Protein AF-A0A0F9R4Q1-F1 (afdb_monomer_lite)

Secondary structure (DSSP, 8-state):
-------SEE-HHHHHHHHHHTT--HHHHHHHTT--HHHHHHHHHH-EEPPTTSHHHHHHHHHHHHHHHT-

Radius of gyration: 11.52 Å; chains: 1; bounding box: 26×31×24 Å

pLDDT: mean 81.92, std 14.62, range [35.44, 94.31]

Structure (mmCIF, N/CA/C/O backbone):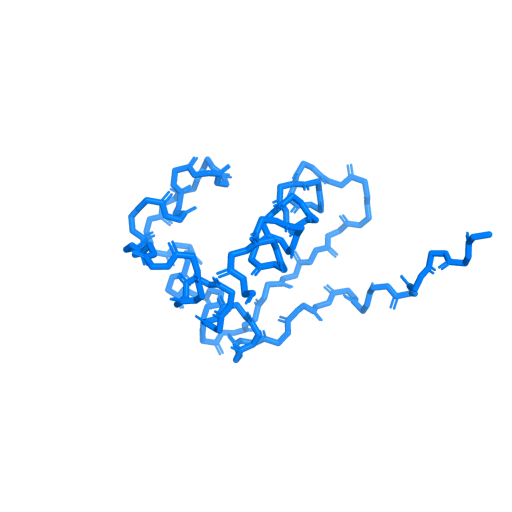
data_AF-A0A0F9R4Q1-F1
#
_entry.id   AF-A0A0F9R4Q1-F1
#
loop_
_atom_site.group_PDB
_atom_site.id
_atom_site.type_symbol
_atom_site.label_atom_id
_atom_site.label_alt_id
_atom_site.label_comp_id
_atom_site.label_asym_id
_atom_site.label_entity_id
_atom_site.label_seq_id
_atom_site.pdbx_PDB_ins_code
_atom_site.Cartn_x
_atom_site.Cartn_y
_atom_site.Cartn_z
_atom_site.occupancy
_atom_site.B_iso_or_equiv
_atom_site.auth_seq_id
_atom_site.auth_comp_id
_atom_site.auth_asym_id
_atom_site.auth_atom_id
_atom_site.pdbx_PDB_model_num
ATOM 1 N N . MET A 1 1 ? -5.254 -25.542 -10.620 1.00 37.22 1 MET A N 1
ATOM 2 C CA . MET A 1 1 ? -5.284 -24.237 -9.922 1.00 37.22 1 MET A CA 1
ATOM 3 C C . MET A 1 1 ? -4.428 -23.258 -10.703 1.00 37.22 1 MET A C 1
ATOM 5 O O . MET A 1 1 ? -3.212 -23.266 -10.573 1.00 37.22 1 MET A O 1
ATOM 9 N N . SER A 1 2 ? -5.046 -22.498 -11.604 1.00 35.44 2 SER A N 1
ATOM 10 C CA . SER A 1 2 ? -4.335 -21.558 -12.471 1.00 35.44 2 SER A CA 1
ATOM 11 C C . SER A 1 2 ? -3.930 -20.339 -11.652 1.00 35.44 2 SER A C 1
ATOM 13 O O . SER A 1 2 ? -4.792 -19.587 -11.200 1.00 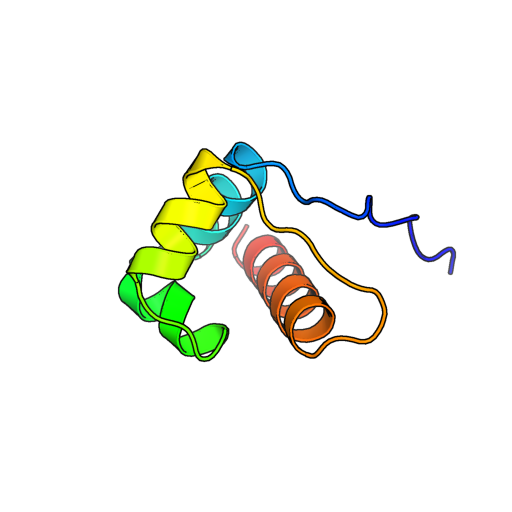35.44 2 SER A O 1
ATOM 15 N N . TYR A 1 3 ? -2.627 -20.156 -11.436 1.00 41.97 3 TYR A N 1
ATOM 16 C CA . TYR A 1 3 ? -2.088 -18.912 -10.901 1.00 41.97 3 TYR A CA 1
ATOM 17 C C . TYR A 1 3 ? -2.440 -17.812 -11.898 1.00 41.97 3 TYR A C 1
ATOM 19 O O . TYR A 1 3 ? -1.807 -17.692 -12.948 1.00 41.97 3 TYR A O 1
ATOM 27 N N . LEU A 1 4 ? -3.507 -17.063 -11.599 1.00 46.56 4 LEU A N 1
ATOM 28 C CA . LEU A 1 4 ? -3.827 -15.805 -12.257 1.00 46.56 4 LEU A CA 1
ATOM 29 C C . LEU A 1 4 ?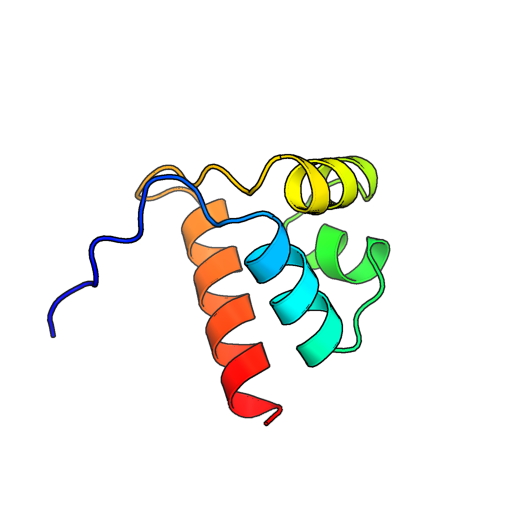 -2.509 -15.066 -12.448 1.00 46.56 4 LEU A C 1
ATOM 31 O O . LEU A 1 4 ? -1.777 -14.848 -11.482 1.00 46.56 4 LEU A O 1
ATOM 35 N N . ARG A 1 5 ? -2.196 -14.780 -13.711 1.00 47.09 5 ARG A N 1
ATOM 36 C CA . ARG A 1 5 ? -1.029 -14.037 -14.172 1.00 47.09 5 ARG A CA 1
ATOM 37 C C . ARG A 1 5 ? -1.101 -12.665 -13.497 1.00 47.09 5 ARG A C 1
ATOM 39 O O . ARG A 1 5 ? -1.658 -11.738 -14.072 1.00 47.09 5 ARG A O 1
ATOM 46 N N . MET A 1 6 ? -0.665 -12.571 -12.236 1.00 52.16 6 MET A N 1
ATOM 47 C CA . MET A 1 6 ? -0.688 -11.336 -11.462 1.00 52.16 6 MET A CA 1
ATOM 48 C C . MET A 1 6 ? 0.189 -10.385 -12.250 1.00 52.16 6 MET A C 1
ATOM 50 O O . MET A 1 6 ? 1.403 -10.561 -12.345 1.00 52.16 6 MET A O 1
ATOM 54 N N . SER A 1 7 ? -0.461 -9.442 -12.921 1.00 53.31 7 SER A N 1
ATOM 55 C CA . SER A 1 7 ? 0.175 -8.365 -13.649 1.00 53.31 7 SER A CA 1
ATOM 56 C C . SER A 1 7 ? 1.336 -7.842 -12.807 1.00 53.31 7 SER A C 1
ATOM 58 O O . SER A 1 7 ? 1.176 -7.622 -11.608 1.00 53.31 7 SER A O 1
ATOM 60 N N . ARG A 1 8 ? 2.508 -7.623 -13.421 1.00 70.75 8 ARG A N 1
ATOM 61 C CA . ARG A 1 8 ? 3.752 -7.144 -12.767 1.00 70.75 8 ARG A CA 1
ATOM 62 C C . ARG A 1 8 ? 3.583 -5.835 -11.961 1.00 70.75 8 ARG A C 1
ATOM 64 O O . ARG A 1 8 ? 4.538 -5.339 -11.363 1.00 70.75 8 ARG A O 1
ATOM 71 N N . ARG A 1 9 ? 2.383 -5.250 -11.976 1.00 79.62 9 ARG A N 1
ATOM 72 C CA . ARG A 1 9 ? 1.955 -4.046 -11.279 1.00 79.62 9 ARG A CA 1
ATOM 73 C C . ARG A 1 9 ? 0.527 -4.232 -10.757 1.00 79.62 9 ARG A C 1
ATOM 75 O O . ARG A 1 9 ? -0.375 -4.541 -11.531 1.00 79.62 9 ARG A O 1
ATOM 82 N N . VAL A 1 10 ? 0.344 -3.995 -9.467 1.00 86.31 10 VAL A N 1
ATOM 83 C CA . VAL A 1 10 ? -0.951 -3.788 -8.821 1.00 86.31 10 VAL A CA 1
ATOM 84 C C . VAL A 1 10 ? -1.334 -2.316 -9.014 1.00 86.31 10 VAL A C 1
ATOM 86 O O . VAL A 1 10 ? -0.494 -1.451 -8.739 1.00 86.31 10 VAL A O 1
ATOM 89 N N . PRO A 1 11 ? -2.548 -2.002 -9.495 1.00 89.56 11 PRO A N 1
ATOM 90 C CA . PRO A 1 11 ? -3.026 -0.628 -9.612 1.00 89.56 11 PRO A CA 1
ATOM 91 C C . PRO A 1 11 ? -3.039 0.101 -8.264 1.00 89.56 11 PRO A C 1
ATOM 93 O O . PRO A 1 11 ? -3.338 -0.501 -7.236 1.00 89.56 11 PRO A O 1
ATOM 96 N N . ALA A 1 12 ? -2.755 1.403 -8.286 1.00 91.06 12 ALA A N 1
ATOM 9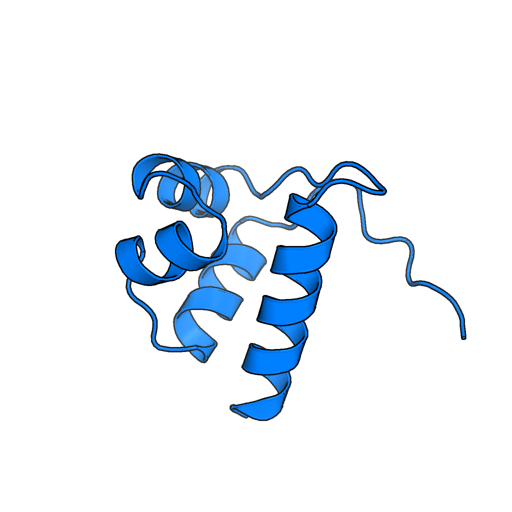7 C CA . ALA A 1 12 ? -2.807 2.285 -7.118 1.00 91.06 12 ALA A CA 1
ATOM 98 C C . ALA A 1 12 ? -4.145 2.185 -6.363 1.00 91.06 12 ALA A C 1
ATOM 100 O O . ALA A 1 12 ? -4.160 2.002 -5.145 1.00 91.06 12 ALA A O 1
ATOM 101 N N . ASP A 1 13 ? -5.256 2.186 -7.104 1.00 90.94 13 ASP A N 1
ATOM 102 C CA . ASP A 1 13 ? -6.601 2.072 -6.534 1.00 90.94 13 ASP A CA 1
ATOM 103 C C . ASP A 1 13 ? -6.788 0.767 -5.764 1.00 90.94 13 ASP A C 1
ATOM 105 O O . ASP A 1 13 ? -7.324 0.764 -4.662 1.00 90.94 13 ASP A O 1
ATOM 109 N N . GLN A 1 14 ? -6.267 -0.342 -6.296 1.00 90.38 14 GLN A N 1
ATOM 110 C CA . GLN A 1 14 ? -6.343 -1.636 -5.627 1.00 90.38 14 GLN A CA 1
ATOM 111 C C . GLN A 1 14 ? -5.506 -1.651 -4.340 1.00 90.38 14 GLN A C 1
ATOM 113 O O . GLN A 1 14 ? -5.930 -2.247 -3.351 1.00 90.38 14 GLN A O 1
ATOM 118 N N . VAL A 1 15 ? -4.352 -0.973 -4.320 1.00 89.94 15 VAL A N 1
ATOM 119 C CA . VAL A 1 15 ? -3.544 -0.815 -3.098 1.00 89.94 15 VAL A CA 1
ATOM 120 C C . VAL A 1 15 ? -4.327 -0.066 -2.020 1.00 89.94 15 VAL A C 1
ATOM 122 O O . VAL A 1 15 ? -4.411 -0.531 -0.883 1.00 89.94 15 VAL A O 1
ATOM 125 N N . ASN A 1 16 ? -4.952 1.049 -2.394 1.00 92.00 16 ASN A N 1
ATOM 126 C CA . ASN A 1 16 ? -5.759 1.864 -1.490 1.00 92.00 16 ASN A CA 1
ATOM 127 C C . ASN A 1 16 ? -6.994 1.103 -0.977 1.00 92.00 16 ASN A C 1
ATOM 129 O O . ASN A 1 16 ? -7.276 1.117 0.221 1.00 92.00 16 ASN A O 1
ATOM 133 N N . SER A 1 17 ? -7.707 0.398 -1.861 1.00 91.75 17 SER A N 1
ATOM 134 C CA . SER A 1 17 ? -8.884 -0.395 -1.496 1.00 91.75 17 SER A CA 1
ATOM 135 C C . SER A 1 17 ? -8.549 -1.489 -0.492 1.00 91.75 17 SER A C 1
ATOM 137 O O . SER A 1 17 ? -9.221 -1.578 0.526 1.00 91.75 17 SER A O 1
ATOM 139 N N . VAL A 1 18 ? -7.483 -2.265 -0.720 1.00 91.56 18 VAL A N 1
ATOM 140 C CA . VAL A 1 18 ? -7.072 -3.333 0.209 1.00 91.56 18 VAL A CA 1
ATOM 141 C C . VAL A 1 18 ? -6.772 -2.769 1.593 1.00 91.56 18 VAL A C 1
ATOM 143 O O . VAL A 1 18 ? -7.295 -3.278 2.581 1.00 91.56 18 VAL A O 1
ATOM 146 N N . ARG A 1 19 ? -5.992 -1.684 1.680 1.00 93.12 19 ARG A N 1
ATOM 147 C CA . ARG A 1 19 ? -5.692 -1.058 2.974 1.00 93.12 19 ARG A CA 1
ATOM 148 C C . ARG A 1 19 ? -6.964 -0.575 3.679 1.00 93.12 19 ARG A C 1
ATOM 150 O O . ARG A 1 19 ? -7.101 -0.759 4.885 1.00 93.12 19 ARG A O 1
ATOM 157 N N . LYS A 1 20 ? -7.890 0.040 2.937 1.00 92.19 20 LYS A N 1
ATOM 158 C CA . LYS A 1 20 ? -9.166 0.522 3.484 1.00 92.19 20 LYS A CA 1
ATOM 159 C C . LYS A 1 20 ? -10.072 -0.613 3.959 1.00 92.19 20 LYS A C 1
ATOM 161 O O . LYS A 1 20 ? -10.677 -0.460 5.011 1.00 92.19 20 LYS A O 1
ATOM 166 N N . THR A 1 21 ? -10.142 -1.728 3.230 1.00 92.12 21 THR A N 1
ATOM 167 C CA . THR A 1 21 ? -10.900 -2.925 3.637 1.00 92.12 21 THR A CA 1
ATOM 168 C C . THR A 1 21 ? -10.345 -3.537 4.918 1.00 92.12 21 THR A C 1
ATOM 170 O O . THR A 1 21 ? -11.105 -3.994 5.758 1.00 92.12 21 THR A O 1
ATOM 173 N N . LEU A 1 22 ? -9.026 -3.498 5.099 1.00 89.38 22 LEU A N 1
ATOM 174 C CA . LEU A 1 22 ? -8.380 -3.939 6.336 1.00 89.38 22 LEU A CA 1
ATOM 175 C C . LEU A 1 22 ? -8.510 -2.927 7.485 1.00 89.38 22 LEU A C 1
ATOM 177 O O . LEU A 1 22 ? -8.060 -3.207 8.589 1.00 89.38 22 LEU A O 1
ATOM 181 N N . HIS A 1 23 ? -9.102 -1.753 7.238 1.00 91.38 23 HIS A N 1
ATOM 182 C CA . HIS A 1 23 ? -9.200 -0.646 8.191 1.00 91.38 23 HIS A CA 1
ATOM 183 C C . HIS A 1 23 ? -7.844 -0.172 8.749 1.00 91.38 23 HIS A C 1
ATOM 185 O O . HIS A 1 23 ? -7.781 0.401 9.833 1.00 91.38 23 HIS A O 1
ATOM 191 N N . GLU A 1 24 ? -6.761 -0.349 7.988 1.00 90.25 24 GLU A N 1
ATOM 192 C CA . GLU A 1 24 ? -5.407 -0.025 8.440 1.00 90.25 24 GLU A CA 1
ATOM 193 C C . GLU A 1 24 ? -4.977 1.393 8.056 1.00 90.25 24 GLU A C 1
ATOM 195 O O . GLU A 1 24 ? -5.245 1.921 6.961 1.00 90.25 24 GLU A O 1
ATOM 200 N N . THR A 1 25 ? -4.212 2.014 8.946 1.00 94.31 25 THR A N 1
ATOM 201 C CA . THR A 1 25 ? -3.458 3.223 8.622 1.00 94.31 25 THR A CA 1
ATOM 202 C C . THR A 1 25 ? -2.331 2.901 7.637 1.00 94.31 25 THR A C 1
ATOM 204 O O . THR A 1 25 ? -1.853 1.774 7.522 1.00 94.31 25 THR A O 1
ATOM 207 N N . GLN A 1 26 ? -1.835 3.916 6.921 1.00 92.94 26 GLN A N 1
ATOM 208 C CA . GLN A 1 26 ? -0.672 3.743 6.037 1.00 92.94 26 GLN A CA 1
ATOM 209 C C . GLN A 1 26 ? 0.571 3.246 6.793 1.00 92.94 26 GLN A C 1
ATOM 211 O O . GLN A 1 26 ? 1.436 2.623 6.185 1.00 92.94 26 GLN A O 1
ATOM 216 N N . THR A 1 27 ? 0.680 3.538 8.094 1.00 93.94 27 THR A N 1
ATOM 217 C CA . THR A 1 27 ? 1.792 3.091 8.940 1.00 93.94 27 THR A CA 1
ATOM 218 C C . THR A 1 27 ? 1.668 1.608 9.277 1.00 93.94 27 THR A C 1
ATOM 220 O O . THR A 1 27 ? 2.634 0.878 9.082 1.00 93.94 27 THR A O 1
ATOM 223 N N . GLU A 1 28 ? 0.496 1.147 9.718 1.00 91.62 28 GLU A N 1
ATOM 224 C CA . GLU A 1 28 ? 0.245 -0.273 10.027 1.00 91.62 28 GLU A CA 1
ATOM 225 C C . GLU A 1 28 ? 0.408 -1.144 8.786 1.00 91.62 28 GLU A C 1
ATOM 227 O O . GLU A 1 28 ? 1.136 -2.139 8.807 1.00 91.62 28 GLU A O 1
ATOM 232 N N . PHE A 1 29 ? -0.148 -0.685 7.665 1.00 90.88 29 PHE A N 1
ATOM 233 C CA . PHE A 1 29 ? 0.031 -1.353 6.386 1.00 90.88 29 PHE A CA 1
ATOM 234 C C . PHE A 1 29 ? 1.520 -1.428 6.025 1.00 90.88 29 PHE A C 1
ATOM 236 O O . PHE A 1 29 ? 2.014 -2.480 5.637 1.00 90.88 29 PHE A O 1
ATOM 243 N N . ALA A 1 30 ? 2.290 -0.351 6.225 1.00 91.56 30 ALA A N 1
ATOM 244 C CA . ALA A 1 30 ? 3.728 -0.350 5.955 1.00 91.56 30 ALA A CA 1
ATOM 245 C C . ALA A 1 30 ? 4.507 -1.361 6.809 1.00 91.56 30 ALA A C 1
ATOM 247 O O . ALA A 1 30 ? 5.426 -2.001 6.287 1.00 91.56 30 ALA A O 1
ATOM 248 N N . LEU A 1 31 ? 4.128 -1.533 8.080 1.00 90.12 31 LEU A N 1
ATOM 249 C CA . LEU A 1 31 ? 4.750 -2.500 8.987 1.00 90.12 31 LEU A CA 1
ATOM 250 C C . LEU A 1 31 ? 4.593 -3.935 8.475 1.00 90.12 31 LEU A C 1
ATOM 252 O O . LEU A 1 31 ? 5.580 -4.670 8.471 1.00 90.12 31 LEU A O 1
ATOM 256 N N . ARG A 1 32 ? 3.422 -4.305 7.934 1.00 85.38 32 ARG A N 1
ATOM 257 C CA . ARG A 1 32 ? 3.203 -5.633 7.323 1.00 85.38 32 ARG A CA 1
ATOM 258 C C . ARG A 1 32 ? 4.180 -5.935 6.191 1.00 85.38 32 ARG A C 1
ATOM 260 O O . ARG A 1 32 ? 4.666 -7.053 6.058 1.00 85.38 32 ARG A O 1
ATOM 267 N N . PHE A 1 33 ? 4.497 -4.931 5.376 1.00 84.50 33 PHE A N 1
ATOM 268 C CA . PHE A 1 33 ? 5.434 -5.086 4.260 1.00 84.50 33 PHE A CA 1
ATOM 269 C C . PHE A 1 33 ? 6.903 -4.863 4.656 1.00 84.50 33 PHE A C 1
ATOM 271 O O . PHE A 1 33 ? 7.778 -4.954 3.784 1.00 84.50 33 PHE A O 1
ATOM 278 N N . GLY A 1 34 ? 7.189 -4.530 5.922 1.00 87.00 34 GLY A N 1
ATOM 279 C CA . GLY A 1 34 ? 8.525 -4.140 6.380 1.00 87.00 34 GLY A CA 1
ATOM 280 C C . GLY A 1 34 ? 9.044 -2.897 5.650 1.00 87.00 34 GLY A C 1
ATOM 281 O O . GLY A 1 34 ? 10.194 -2.853 5.201 1.00 87.00 34 GLY A O 1
ATOM 282 N N . ARG A 1 35 ? 8.170 -1.912 5.416 1.00 88.75 35 ARG A N 1
ATOM 283 C CA . ARG A 1 35 ? 8.472 -0.691 4.654 1.00 88.75 35 ARG A CA 1
ATOM 284 C C . ARG A 1 35 ? 8.145 0.564 5.443 1.00 88.75 35 ARG A C 1
ATOM 286 O O . ARG A 1 35 ? 7.504 0.542 6.483 1.00 88.75 35 ARG A O 1
ATOM 293 N N . SER A 1 36 ? 8.602 1.690 4.908 1.00 93.12 36 SER A N 1
ATOM 294 C CA . SER A 1 36 ? 8.227 3.004 5.410 1.00 93.12 36 SER A CA 1
ATOM 295 C C . SER A 1 36 ? 6.829 3.392 4.933 1.00 93.12 36 SER A C 1
ATOM 297 O O . SER A 1 36 ? 6.430 3.058 3.813 1.00 93.12 36 SER A O 1
ATOM 299 N N . ARG A 1 37 ? 6.129 4.201 5.735 1.00 93.81 37 ARG A N 1
ATOM 300 C CA . ARG A 1 37 ? 4.859 4.842 5.354 1.00 93.81 37 ARG A CA 1
ATOM 301 C C . ARG A 1 37 ? 4.938 5.521 3.979 1.00 93.81 37 ARG A C 1
ATOM 303 O O . ARG A 1 37 ? 4.023 5.398 3.174 1.00 93.81 37 ARG A O 1
ATOM 310 N N . TYR A 1 38 ? 6.059 6.178 3.676 1.00 93.44 38 TYR A N 1
ATOM 311 C CA . TYR A 1 38 ? 6.290 6.822 2.379 1.00 93.44 38 TYR A CA 1
ATOM 312 C C . TYR A 1 38 ? 6.249 5.838 1.196 1.00 93.44 38 TYR A C 1
ATOM 314 O O . TYR A 1 38 ? 5.778 6.185 0.116 1.00 93.44 38 TYR A O 1
ATOM 322 N N . SER A 1 39 ? 6.689 4.591 1.395 1.00 90.44 39 SER A N 1
ATOM 323 C CA . SER A 1 39 ? 6.595 3.555 0.358 1.00 90.44 39 SER A CA 1
ATOM 324 C C . SER A 1 39 ? 5.140 3.203 0.050 1.00 90.44 39 SER A C 1
ATOM 326 O O . SER A 1 39 ? 4.802 3.057 -1.119 1.00 90.44 39 SER A O 1
ATOM 328 N N . ILE A 1 40 ? 4.284 3.123 1.075 1.00 91.88 40 ILE A N 1
ATOM 329 C CA . ILE A 1 40 ? 2.847 2.869 0.903 1.00 91.88 40 ILE A CA 1
ATOM 330 C C . ILE A 1 40 ? 2.182 4.031 0.176 1.00 91.88 40 ILE A C 1
ATOM 332 O O . ILE A 1 40 ? 1.497 3.794 -0.811 1.00 91.88 40 ILE A O 1
ATOM 336 N N . ILE A 1 41 ? 2.470 5.274 0.576 1.00 93.44 41 ILE A N 1
ATOM 337 C CA . ILE A 1 41 ? 1.981 6.470 -0.129 1.00 93.44 41 ILE A CA 1
ATOM 338 C C . ILE A 1 41 ? 2.370 6.408 -1.609 1.00 93.44 41 ILE A C 1
ATOM 340 O O . ILE A 1 41 ? 1.536 6.635 -2.481 1.00 93.44 41 ILE A O 1
ATOM 344 N N . ARG A 1 42 ? 3.623 6.058 -1.923 1.00 93.06 42 ARG A N 1
ATOM 345 C CA . ARG A 1 42 ? 4.052 5.895 -3.316 1.00 93.06 42 ARG A CA 1
ATOM 346 C C . ARG A 1 42 ? 3.262 4.795 -4.026 1.00 93.06 42 ARG A C 1
ATOM 348 O O . ARG A 1 42 ? 2.870 4.985 -5.167 1.00 93.06 42 ARG A O 1
ATOM 355 N N . TRP A 1 43 ? 3.013 3.657 -3.387 1.00 91.75 43 TRP A N 1
ATOM 356 C CA . TRP A 1 43 ? 2.246 2.567 -4.000 1.00 91.75 43 TRP A CA 1
ATOM 357 C C . TRP A 1 43 ? 0.778 2.928 -4.227 1.00 91.75 43 TRP A C 1
ATOM 359 O O . TRP A 1 43 ? 0.211 2.507 -5.228 1.00 91.75 43 TRP A O 1
ATOM 369 N N . GLU A 1 44 ? 0.183 3.728 -3.349 1.00 90.75 44 GLU A N 1
ATOM 370 C CA . GLU A 1 44 ? -1.180 4.243 -3.508 1.00 90.75 44 GLU A CA 1
A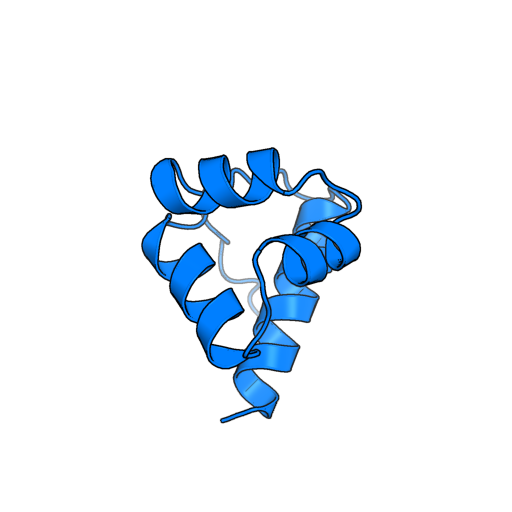TOM 371 C C . GLU A 1 44 ? -1.303 5.305 -4.608 1.00 90.75 44 GLU A C 1
ATOM 373 O O . GLU A 1 44 ? -2.413 5.573 -5.044 1.00 90.75 44 GLU A O 1
ATOM 378 N N . ASN A 1 45 ? -0.195 5.893 -5.071 1.00 91.94 45 ASN A N 1
ATOM 379 C CA . ASN A 1 45 ? -0.185 6.847 -6.187 1.00 91.94 45 ASN A CA 1
ATOM 380 C C . ASN A 1 45 ? 0.272 6.195 -7.504 1.00 91.94 45 ASN A C 1
ATOM 382 O O . A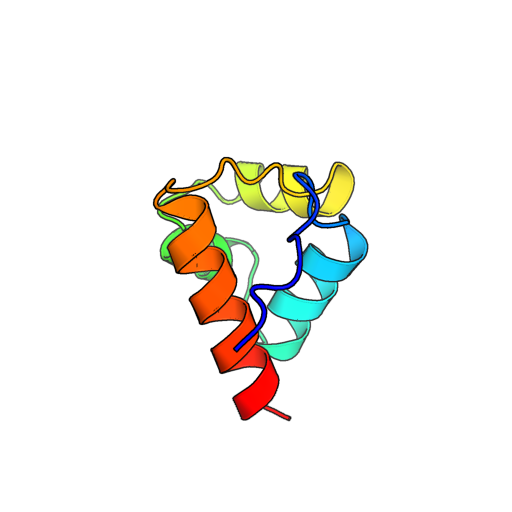SN A 1 45 ? -0.370 6.333 -8.540 1.00 91.94 45 ASN A O 1
ATOM 386 N N . ASP A 1 46 ? 1.364 5.429 -7.461 1.00 90.56 46 ASP A N 1
ATOM 387 C CA . ASP A 1 46 ? 2.024 4.868 -8.644 1.00 90.56 46 ASP A CA 1
ATOM 388 C C . ASP A 1 46 ? 1.678 3.390 -8.887 1.00 90.56 46 ASP A C 1
ATOM 390 O O . ASP A 1 46 ? 2.063 2.804 -9.904 1.00 90.56 46 ASP A O 1
ATOM 394 N N . GLY A 1 47 ? 0.993 2.733 -7.958 1.00 87.81 47 GLY A N 1
ATOM 395 C CA . GLY A 1 47 ? 0.805 1.287 -7.965 1.00 87.81 47 GLY A CA 1
ATOM 396 C C . GLY A 1 47 ? 2.036 0.513 -7.482 1.00 87.81 47 GLY A C 1
ATOM 397 O O . GLY A 1 47 ? 3.186 0.963 -7.542 1.00 87.81 47 GLY A O 1
ATOM 398 N N . LEU A 1 48 ? 1.800 -0.707 -7.009 1.00 86.06 48 LEU A N 1
ATOM 399 C CA . LEU A 1 48 ? 2.843 -1.582 -6.480 1.00 86.06 48 LEU A CA 1
ATOM 400 C C . LEU A 1 48 ? 3.400 -2.478 -7.591 1.00 86.06 48 LEU A C 1
ATOM 402 O O . LEU A 1 48 ? 2.696 -3.315 -8.148 1.00 86.06 48 LEU A O 1
ATOM 406 N N . LYS A 1 49 ? 4.697 -2.360 -7.888 1.00 83.75 49 LYS A N 1
ATOM 407 C CA . LYS A 1 49 ? 5.396 -3.302 -8.777 1.00 83.75 49 LYS A CA 1
ATOM 408 C C . LYS A 1 49 ? 5.835 -4.537 -7.994 1.00 83.75 49 LYS A C 1
ATOM 410 O O . LYS A 1 49 ? 6.734 -4.453 -7.151 1.00 83.75 49 LYS A O 1
ATOM 415 N N . ILE A 1 50 ? 5.230 -5.679 -8.305 1.00 77.81 50 ILE A N 1
ATOM 416 C CA . ILE A 1 50 ? 5.560 -6.969 -7.699 1.00 77.81 50 ILE A CA 1
ATOM 417 C C . ILE A 1 50 ? 6.463 -7.732 -8.663 1.00 77.81 50 ILE A C 1
ATOM 419 O O . ILE A 1 50 ? 6.128 -7.922 -9.830 1.00 77.81 50 ILE A O 1
ATOM 423 N N . LYS A 1 51 ? 7.630 -8.152 -8.171 1.00 74.19 51 LYS A N 1
ATOM 424 C CA . LYS A 1 51 ? 8.479 -9.118 -8.874 1.00 74.19 51 LYS A CA 1
ATOM 425 C C . LYS A 1 51 ? 8.072 -10.521 -8.431 1.00 74.19 51 LYS A C 1
ATOM 427 O O . LYS A 1 51 ? 7.881 -10.737 -7.228 1.00 74.19 51 LYS A O 1
ATOM 432 N N . ASP A 1 52 ? 7.957 -11.447 -9.379 1.00 62.38 52 ASP A N 1
ATOM 433 C CA . ASP A 1 52 ? 7.671 -12.851 -9.080 1.00 62.38 52 ASP A CA 1
ATOM 434 C C . ASP A 1 52 ? 8.717 -13.406 -8.100 1.00 62.38 52 ASP A C 1
ATOM 436 O O . ASP A 1 52 ? 9.901 -13.086 -8.190 1.00 62.38 52 ASP A O 1
ATOM 440 N N . ASN A 1 53 ? 8.252 -14.181 -7.116 1.00 62.91 53 ASN A N 1
ATOM 441 C CA . ASN A 1 53 ? 9.042 -14.748 -6.013 1.00 62.91 53 ASN A CA 1
ATOM 442 C C . ASN A 1 53 ? 9.682 -13.774 -5.005 1.00 62.91 53 ASN A C 1
ATOM 444 O O . ASN A 1 53 ? 10.472 -14.203 -4.170 1.00 62.91 53 ASN A O 1
ATOM 448 N N . SER A 1 54 ? 9.328 -12.486 -5.012 1.00 72.75 54 SER A N 1
ATOM 449 C CA . SER A 1 54 ? 9.760 -11.578 -3.937 1.00 72.75 54 SER A CA 1
ATOM 450 C C . SER A 1 54 ? 8.903 -11.722 -2.675 1.00 72.75 54 SER A C 1
ATOM 452 O O . SER A 1 54 ? 7.702 -11.981 -2.770 1.00 72.75 54 SER A O 1
ATOM 454 N N . ASP A 1 55 ? 9.473 -11.431 -1.502 1.00 75.44 55 ASP A N 1
ATOM 455 C CA . ASP A 1 55 ? 8.712 -11.341 -0.240 1.00 75.44 55 ASP A CA 1
ATOM 456 C C . ASP A 1 55 ? 7.529 -10.365 -0.347 1.00 75.44 55 ASP A C 1
ATOM 458 O O . ASP A 1 55 ? 6.480 -10.568 0.257 1.00 75.44 55 ASP A O 1
ATOM 462 N N . ARG A 1 56 ? 7.640 -9.350 -1.219 1.00 72.62 56 ARG A N 1
ATOM 463 C CA . ARG A 1 56 ? 6.548 -8.417 -1.541 1.00 72.62 56 ARG A CA 1
ATOM 464 C C . ARG A 1 56 ? 5.350 -9.118 -2.173 1.00 72.62 56 ARG A C 1
ATOM 466 O O . ARG A 1 56 ? 4.219 -8.747 -1.893 1.00 72.62 56 ARG A O 1
ATOM 473 N N . ALA A 1 57 ? 5.593 -10.108 -3.031 1.00 77.06 57 ALA A N 1
ATOM 474 C CA . ALA A 1 57 ? 4.533 -10.892 -3.652 1.00 77.06 57 ALA A CA 1
ATOM 475 C C . ALA A 1 57 ? 3.809 -11.761 -2.621 1.00 77.06 57 ALA A C 1
ATOM 477 O O . ALA A 1 57 ? 2.596 -11.925 -2.717 1.00 77.06 57 ALA A O 1
ATOM 478 N N . ARG A 1 58 ? 4.541 -12.310 -1.641 1.00 82.12 58 ARG A N 1
ATOM 479 C CA . ARG A 1 58 ? 3.961 -13.097 -0.546 1.00 82.12 58 ARG A CA 1
ATOM 480 C C . ARG A 1 58 ? 3.105 -12.217 0.364 1.00 82.12 58 ARG A C 1
ATOM 482 O O . ARG A 1 58 ? 1.908 -12.461 0.448 1.00 82.12 58 ARG A O 1
ATOM 489 N N . ALA A 1 59 ? 3.679 -11.144 0.908 1.00 84.00 59 ALA A N 1
ATOM 490 C CA . ALA A 1 59 ? 2.963 -10.212 1.779 1.00 84.00 59 ALA A CA 1
ATOM 491 C C . ALA A 1 59 ? 1.727 -9.605 1.091 1.00 84.00 59 ALA A C 1
ATOM 493 O O . ALA A 1 59 ? 0.677 -9.438 1.701 1.00 84.00 59 ALA A O 1
ATOM 494 N N . TRP A 1 60 ? 1.815 -9.320 -0.214 1.00 85.25 60 TRP A N 1
ATOM 495 C CA . TRP A 1 60 ? 0.671 -8.803 -0.964 1.00 85.25 60 TRP A CA 1
ATOM 496 C C . TRP A 1 60 ? -0.447 -9.841 -1.132 1.00 85.25 60 TRP A C 1
ATOM 498 O O . TRP A 1 60 ? -1.623 -9.495 -1.064 1.00 85.25 60 TRP A O 1
ATOM 508 N N . ARG A 1 61 ? -0.105 -11.119 -1.336 1.00 83.19 61 ARG A N 1
ATOM 509 C CA . ARG A 1 61 ? -1.101 -12.203 -1.394 1.00 83.19 61 ARG A CA 1
ATOM 510 C C . ARG A 1 61 ? -1.794 -12.399 -0.052 1.00 83.19 61 ARG A C 1
ATOM 512 O O . ARG A 1 61 ? -3.004 -12.579 -0.044 1.00 83.19 61 ARG A O 1
ATOM 519 N N . GLU A 1 62 ? -1.049 -12.333 1.044 1.00 87.00 62 GLU A N 1
ATOM 520 C CA . GLU A 1 62 ? -1.602 -12.418 2.401 1.00 87.00 62 GLU A CA 1
ATOM 521 C C . GLU A 1 62 ? -2.571 -11.261 2.668 1.00 87.00 62 GLU A C 1
ATOM 523 O O . GLU A 1 62 ? -3.722 -11.506 3.013 1.00 87.00 62 GLU A O 1
ATOM 528 N N . ALA A 1 63 ? -2.178 -10.020 2.361 1.00 85.75 63 ALA A N 1
ATOM 529 C CA . ALA A 1 63 ? -3.056 -8.856 2.507 1.00 85.75 63 ALA A CA 1
ATOM 530 C C . ALA A 1 63 ? -4.359 -8.970 1.689 1.00 85.75 63 ALA A C 1
ATOM 532 O O . ALA A 1 63 ? -5.418 -8.544 2.144 1.00 85.75 63 ALA A O 1
ATOM 533 N N . LEU A 1 64 ? -4.306 -9.562 0.489 1.00 85.88 64 LEU A N 1
ATOM 534 C CA . LEU A 1 64 ? -5.501 -9.822 -0.321 1.00 85.88 64 LEU A CA 1
ATOM 535 C C . LEU A 1 64 ? -6.418 -10.889 0.293 1.00 85.88 64 LEU A C 1
ATOM 537 O O . LEU A 1 64 ? -7.638 -10.769 0.190 1.00 85.88 64 LEU A O 1
ATOM 541 N N . ILE A 1 65 ? -5.847 -11.937 0.892 1.00 86.81 65 ILE A N 1
ATOM 542 C CA . ILE A 1 65 ? -6.610 -12.993 1.570 1.00 86.81 65 ILE A CA 1
ATOM 543 C C . ILE A 1 65 ? -7.295 -12.420 2.814 1.00 86.81 65 ILE A C 1
ATOM 545 O O . ILE A 1 65 ? -8.494 -12.624 2.986 1.00 86.81 65 ILE A O 1
ATOM 549 N N . ASP A 1 66 ? -6.572 -11.646 3.624 1.00 86.44 66 ASP A N 1
ATOM 550 C CA . ASP A 1 66 ? -7.117 -10.997 4.820 1.00 86.44 66 ASP A CA 1
ATOM 551 C C . ASP A 1 66 ? -8.255 -10.034 4.465 1.00 86.44 66 ASP A C 1
ATOM 553 O O . ASP A 1 66 ? -9.328 -10.081 5.068 1.00 86.44 66 ASP A O 1
ATOM 557 N N . ALA A 1 67 ? -8.062 -9.203 3.434 1.00 85.06 67 ALA A N 1
ATOM 558 C CA . ALA A 1 67 ? -9.088 -8.268 2.981 1.00 85.06 67 ALA A CA 1
ATOM 559 C C . ALA A 1 67 ? -10.349 -9.005 2.510 1.00 85.06 67 ALA A C 1
ATOM 561 O O . ALA A 1 67 ? -11.462 -8.578 2.809 1.00 85.06 67 ALA A O 1
ATOM 562 N N . ARG A 1 68 ? -10.188 -10.151 1.834 1.00 83.62 68 ARG A N 1
ATOM 563 C CA . ARG A 1 68 ? -11.310 -11.008 1.431 1.00 83.62 68 ARG A CA 1
ATOM 564 C C . ARG A 1 68 ? -12.047 -11.617 2.627 1.00 83.62 68 ARG A C 1
ATOM 566 O O . ARG A 1 68 ? -13.255 -11.770 2.543 1.00 83.62 68 ARG A O 1
ATOM 573 N N . ASN A 1 69 ? -11.345 -11.971 3.701 1.00 83.25 69 ASN A N 1
ATOM 574 C CA . ASN A 1 69 ? -11.943 -12.581 4.897 1.00 83.25 69 ASN A CA 1
ATOM 575 C C . ASN A 1 69 ? -12.594 -11.560 5.846 1.00 83.25 69 ASN A C 1
ATOM 577 O O . ASN A 1 69 ? -13.294 -11.955 6.772 1.00 83.25 69 ASN A O 1
ATOM 581 N N . THR A 1 70 ? -12.337 -10.266 5.640 1.00 76.69 70 THR A N 1
ATOM 582 C CA . THR A 1 70 ? -12.909 -9.163 6.433 1.00 76.69 70 THR A CA 1
ATOM 583 C C . THR A 1 70 ? -14.247 -8.670 5.850 1.00 76.69 70 THR A C 1
ATOM 585 O O . THR A 1 70 ? -14.924 -7.857 6.474 1.00 76.69 70 THR A O 1
ATOM 588 N N . THR A 1 71 ? -14.635 -9.158 4.661 1.00 57.38 71 THR A N 1
ATOM 589 C CA . THR A 1 71 ? -15.902 -8.833 3.973 1.00 57.38 71 THR A CA 1
ATOM 590 C C . THR A 1 71 ? -16.923 -9.945 4.170 1.00 57.38 71 THR A C 1
ATOM 592 O O . THR A 1 71 ? -18.116 -9.616 4.339 1.00 57.38 71 THR A O 1
#

InterPro domains:
  IPR010982 Lambda repressor-like, DNA-binding domain superfamily [G3DSA:1.10.260.40] (6-67)
  IPR010982 Lambda repressor-like, DNA-binding domain superfamily [SSF47413] (14-50)

Sequence (71 aa):
MSYLRMSRRVPADQVNSVRKTLHETQTEFALRFGRSRYSIIRWENDGLKIKDNSDRARAWREALIDARNTT

Organism: NCBI:txid412755

Foldseek 3Di:
DDPDPPPQWAALVNLVLLCVLVVHDLCRLQVLLVHHSVVSVCCNVVTDGDDPPDPNVVSVVVSVVSSVVSD